Protein AF-A0A8S3GYA7-F1 (afdb_monomer_lite)

Structure (mmCIF, N/CA/C/O backbone):
data_AF-A0A8S3GYA7-F1
#
_entry.id   AF-A0A8S3GYA7-F1
#
loop_
_atom_site.group_PDB
_atom_site.id
_atom_site.type_symbol
_atom_site.label_atom_id
_atom_site.label_alt_id
_atom_site.label_comp_id
_atom_site.label_asym_id
_atom_site.label_entity_id
_atom_site.label_seq_id
_atom_site.pdbx_PDB_ins_code
_atom_site.Cartn_x
_atom_site.Cartn_y
_atom_site.Cartn_z
_atom_site.occupancy
_atom_site.B_iso_or_equiv
_atom_site.auth_seq_id
_atom_site.auth_comp_id
_atom_site.auth_asym_id
_atom_site.auth_atom_id
_atom_site.pdbx_PDB_model_num
ATOM 1 N N . MET A 1 1 ? -19.113 24.826 22.097 1.00 55.69 1 MET A N 1
ATOM 2 C CA . MET A 1 1 ? -19.653 24.196 20.867 1.00 55.69 1 MET A CA 1
ATOM 3 C C . MET A 1 1 ? -18.914 24.624 19.592 1.00 55.69 1 MET A C 1
ATOM 5 O O . MET A 1 1 ? -18.555 23.744 18.829 1.00 55.69 1 MET A O 1
ATOM 9 N N . LYS A 1 2 ? -18.624 25.919 19.353 1.00 53.84 2 LYS A N 1
ATOM 10 C CA . LYS A 1 2 ? -17.800 26.348 18.194 1.00 53.84 2 LYS A CA 1
ATOM 11 C C . LYS A 1 2 ? -16.343 25.852 18.248 1.00 53.84 2 LYS A C 1
ATOM 13 O O . LYS A 1 2 ? -15.843 25.371 17.241 1.00 53.84 2 LYS A O 1
ATOM 18 N N . GLU A 1 3 ? -15.710 25.875 19.422 1.00 53.62 3 GLU A N 1
ATOM 19 C CA . GLU A 1 3 ? -14.321 25.405 19.599 1.00 53.62 3 GLU A CA 1
ATOM 20 C C . GLU A 1 3 ? -14.153 23.892 19.369 1.00 53.62 3 GLU A C 1
ATOM 22 O O . GLU A 1 3 ? -13.162 23.458 18.789 1.00 53.62 3 GLU A O 1
ATOM 27 N N . GLU A 1 4 ? -15.143 23.073 19.737 1.00 54.56 4 GLU A N 1
ATOM 28 C CA . GLU A 1 4 ? -15.101 21.622 19.496 1.00 54.56 4 GLU A CA 1
ATOM 29 C C . GLU A 1 4 ? -15.244 21.249 18.016 1.00 54.56 4 GLU A C 1
ATOM 31 O O . GLU A 1 4 ? -14.654 20.258 17.593 1.00 54.56 4 GLU A O 1
ATOM 36 N N . LEU A 1 5 ? -16.006 22.015 17.222 1.00 53.56 5 LEU A N 1
ATOM 37 C CA . LEU A 1 5 ? -16.065 21.802 15.770 1.00 53.56 5 LEU A CA 1
ATOM 38 C C . LEU A 1 5 ? -14.740 22.193 15.106 1.00 53.56 5 LEU A C 1
ATOM 40 O O . LEU A 1 5 ? -14.192 21.421 14.328 1.00 53.56 5 LEU A O 1
ATOM 44 N N . GLN A 1 6 ? -14.174 23.333 15.500 1.00 51.94 6 GLN A N 1
ATOM 45 C CA . GLN A 1 6 ? -12.930 23.859 14.936 1.00 51.94 6 GLN A CA 1
ATOM 46 C C . GLN A 1 6 ? -11.717 22.952 15.222 1.00 51.94 6 GLN A C 1
ATOM 48 O O . GLN A 1 6 ? -10.813 22.842 14.400 1.00 51.94 6 GLN A O 1
ATOM 53 N N . THR A 1 7 ? -11.738 22.239 16.354 1.00 56.84 7 THR A N 1
ATOM 54 C CA . THR A 1 7 ? -10.712 21.250 16.741 1.00 56.84 7 THR A CA 1
ATOM 55 C C . THR A 1 7 ? -10.880 19.895 16.031 1.00 56.84 7 THR A C 1
ATOM 57 O O . THR A 1 7 ? -9.937 19.108 15.938 1.00 56.84 7 THR A O 1
ATOM 60 N N . LYS A 1 8 ? -12.090 19.571 15.553 1.00 56.94 8 LYS A N 1
ATOM 61 C CA . LYS A 1 8 ? -12.349 18.340 14.788 1.00 56.94 8 LYS A CA 1
ATOM 62 C C . LYS A 1 8 ? -11.947 18.501 13.327 1.00 56.94 8 LYS A C 1
ATOM 64 O O . LYS A 1 8 ? -11.343 17.581 12.782 1.00 56.94 8 LYS A O 1
ATOM 69 N N . ASP A 1 9 ? -12.216 19.661 12.737 1.00 57.41 9 ASP A N 1
ATOM 70 C CA . ASP A 1 9 ? -11.822 19.959 11.357 1.00 57.41 9 ASP A CA 1
ATOM 71 C C . ASP A 1 9 ? -10.292 19.985 11.202 1.00 57.41 9 ASP A C 1
ATOM 73 O O . ASP A 1 9 ? -9.760 19.366 10.282 1.00 57.41 9 ASP A O 1
ATOM 77 N N . SER A 1 10 ? -9.563 20.560 12.167 1.00 60.88 10 SER A N 1
ATOM 78 C CA . SER A 1 10 ? -8.093 20.553 12.161 1.00 60.88 10 SER A CA 1
ATOM 79 C C . SER A 1 10 ? -7.490 19.145 12.252 1.00 60.88 10 SER A C 1
ATOM 81 O O . SER A 1 10 ? -6.548 18.832 11.529 1.00 60.88 10 SER A O 1
ATOM 83 N N . LYS A 1 11 ? -8.065 18.252 13.070 1.00 62.28 11 LYS A N 1
ATOM 84 C CA . LYS A 1 11 ? -7.633 16.843 13.154 1.00 62.28 11 LYS A CA 1
ATOM 85 C C . LYS A 1 11 ? -7.929 16.044 11.885 1.00 62.28 11 LYS A C 1
ATOM 87 O O . LYS A 1 11 ? -7.168 15.145 11.536 1.00 62.28 11 LYS A O 1
ATOM 92 N N . ILE A 1 12 ? -9.041 16.332 11.208 1.00 59.97 12 ILE A N 1
ATOM 93 C CA . ILE A 1 12 ? -9.369 15.691 9.928 1.00 59.97 12 ILE A CA 1
ATOM 94 C C . ILE A 1 12 ? -8.372 16.130 8.852 1.00 59.97 12 ILE A C 1
ATOM 96 O O . ILE A 1 12 ? -7.935 15.299 8.058 1.00 59.97 12 ILE A O 1
ATOM 100 N N . ASP A 1 13 ? -7.968 17.399 8.843 1.00 58.94 13 ASP A N 1
ATOM 101 C CA . ASP A 1 13 ? -6.965 17.888 7.898 1.00 58.94 13 ASP A CA 1
ATOM 102 C C . ASP A 1 13 ? -5.552 17.354 8.205 1.00 58.94 13 ASP A C 1
ATOM 104 O O . ASP A 1 13 ? -4.817 17.017 7.277 1.00 58.94 13 ASP A O 1
ATOM 108 N N . GLU A 1 14 ? -5.200 17.132 9.476 1.00 59.81 14 GLU A N 1
ATOM 109 C CA . GLU A 1 14 ? -3.967 16.419 9.855 1.00 59.81 14 GLU A CA 1
ATOM 110 C C . GLU A 1 14 ? -3.941 14.957 9.357 1.00 59.81 14 GLU A C 1
ATOM 112 O O . GLU A 1 14 ? -2.900 14.484 8.899 1.00 59.81 14 GLU A O 1
ATOM 117 N N . LEU A 1 15 ? -5.079 14.249 9.373 1.00 55.31 15 LEU A N 1
ATOM 118 C CA . LEU A 1 15 ? -5.213 12.885 8.821 1.00 55.31 15 LEU A CA 1
ATOM 119 C C . LEU A 1 15 ? -5.147 12.840 7.285 1.00 55.31 15 LEU A C 1
ATOM 121 O O . LEU A 1 15 ? -4.801 11.813 6.696 1.00 55.31 15 LEU A O 1
ATOM 125 N N . LYS A 1 16 ? -5.491 13.941 6.611 1.00 56.69 16 LYS A N 1
ATOM 126 C CA . LYS A 1 16 ? -5.302 14.059 5.158 1.00 56.69 16 LYS A CA 1
ATOM 127 C C . LYS A 1 16 ? -3.835 14.272 4.799 1.00 56.69 16 LYS A C 1
ATOM 129 O O . LYS A 1 16 ? -3.403 13.774 3.766 1.00 56.69 16 LYS A O 1
ATOM 134 N N . GLN A 1 17 ? -3.078 14.988 5.634 1.00 57.84 17 GLN A N 1
ATOM 135 C CA . GLN A 1 17 ? -1.647 15.213 5.406 1.00 57.84 17 GLN A CA 1
ATOM 136 C C . GLN A 1 17 ? -0.767 14.036 5.842 1.00 57.84 17 GLN A C 1
ATOM 138 O O . GLN A 1 17 ? 0.306 13.845 5.280 1.00 57.84 17 GLN A O 1
ATOM 143 N N . ASN A 1 18 ? -1.234 13.218 6.789 1.00 64.56 18 ASN A N 1
ATOM 144 C CA . ASN A 1 18 ? -0.582 11.978 7.198 1.00 64.56 18 ASN A CA 1
ATOM 145 C C . ASN A 1 18 ? -1.539 10.801 6.991 1.00 64.56 18 ASN A C 1
ATOM 147 O O . ASN A 1 18 ? -2.377 10.552 7.865 1.00 64.56 18 ASN A O 1
ATOM 151 N N . PRO A 1 19 ? -1.444 10.070 5.863 1.00 68.38 19 PRO A N 1
ATOM 152 C CA . PRO A 1 19 ? -2.315 8.930 5.639 1.00 68.38 19 PRO A CA 1
ATOM 153 C C . PRO A 1 19 ? -2.171 7.916 6.785 1.00 68.38 19 PRO A C 1
ATOM 155 O O . PRO A 1 19 ? -1.049 7.683 7.247 1.00 68.38 19 PRO A O 1
ATOM 158 N N . PRO A 1 20 ? -3.275 7.289 7.247 1.00 74.31 20 PRO A N 1
ATOM 159 C CA . PRO A 1 20 ? -3.229 6.304 8.329 1.00 74.31 20 PRO A CA 1
ATOM 160 C C . PRO A 1 20 ? -2.221 5.182 8.071 1.00 74.31 20 PRO A C 1
ATOM 162 O O . PRO A 1 20 ? -1.600 4.674 9.004 1.00 74.31 20 PRO A O 1
ATOM 165 N N . LEU A 1 21 ? -2.050 4.816 6.800 1.00 80.25 21 LEU A N 1
ATOM 166 C CA . LEU A 1 21 ? -0.981 3.960 6.323 1.00 80.25 21 LEU A CA 1
ATOM 167 C C . LEU A 1 21 ? -0.091 4.724 5.341 1.00 80.25 21 LEU A C 1
ATOM 169 O O . LEU A 1 21 ? -0.518 5.072 4.241 1.00 80.25 21 LEU A O 1
ATOM 173 N N . ASN A 1 22 ? 1.169 4.914 5.726 1.00 77.06 22 ASN A N 1
ATOM 174 C CA . ASN A 1 22 ? 2.231 5.383 4.846 1.00 77.06 22 ASN A CA 1
ATOM 175 C C . ASN A 1 22 ? 3.306 4.295 4.744 1.00 77.06 22 ASN A C 1
ATOM 177 O O . ASN A 1 22 ? 3.883 3.900 5.757 1.00 77.06 22 ASN A O 1
ATOM 181 N N . PHE A 1 23 ? 3.554 3.811 3.527 1.00 78.94 23 PHE A N 1
ATOM 182 C CA . PHE A 1 23 ? 4.572 2.798 3.243 1.00 78.94 23 PHE A CA 1
ATOM 183 C C . PHE A 1 23 ? 5.767 3.354 2.464 1.00 78.94 23 PHE A C 1
ATOM 185 O O . PHE A 1 23 ? 6.663 2.584 2.131 1.00 78.94 23 PHE A O 1
ATOM 192 N N . ASP A 1 24 ? 5.774 4.657 2.175 1.00 73.75 24 ASP A N 1
ATOM 193 C CA . ASP A 1 24 ? 6.806 5.329 1.379 1.00 73.75 24 ASP A CA 1
ATOM 194 C C . ASP A 1 24 ? 7.919 5.929 2.233 1.00 73.75 24 ASP A C 1
ATOM 196 O O . ASP A 1 24 ? 9.017 6.174 1.738 1.00 73.75 24 ASP A O 1
ATOM 200 N N . ASP A 1 25 ? 7.651 6.136 3.517 1.00 64.44 25 ASP A N 1
ATOM 201 C CA . ASP A 1 25 ? 8.625 6.669 4.453 1.00 64.44 25 ASP A CA 1
ATOM 202 C C . ASP A 1 25 ? 9.489 5.536 5.024 1.00 64.44 25 ASP A C 1
ATOM 204 O O . ASP A 1 25 ? 8.960 4.560 5.543 1.00 64.44 25 ASP A O 1
ATOM 208 N N . ASN A 1 26 ? 10.820 5.653 4.998 1.00 52.53 26 ASN A N 1
ATOM 209 C CA . ASN A 1 26 ? 11.717 4.651 5.605 1.00 52.53 26 ASN A CA 1
ATOM 210 C C . ASN A 1 26 ? 11.540 4.552 7.135 1.00 52.53 26 ASN A C 1
ATOM 212 O O . ASN A 1 26 ? 12.059 3.638 7.771 1.00 52.53 26 ASN A O 1
ATOM 216 N N . GLY A 1 27 ? 10.803 5.493 7.729 1.00 50.91 27 GLY A N 1
ATOM 217 C CA . GLY A 1 27 ? 10.397 5.501 9.127 1.00 50.91 27 GLY A CA 1
ATOM 218 C C . GLY A 1 27 ? 9.051 4.831 9.404 1.00 50.91 27 GLY A C 1
ATOM 219 O O . GLY A 1 27 ? 8.366 5.292 10.318 1.00 50.91 27 GLY A O 1
ATOM 220 N N . ILE A 1 28 ? 8.641 3.793 8.653 1.00 56.72 28 ILE A N 1
ATOM 221 C CA . ILE A 1 28 ? 7.440 2.996 8.970 1.00 56.72 28 ILE A CA 1
ATOM 222 C C . ILE A 1 28 ? 7.486 2.621 10.464 1.00 56.72 28 ILE A C 1
ATOM 224 O O . ILE A 1 28 ? 8.194 1.704 10.874 1.00 56.72 28 ILE A O 1
ATOM 228 N N . LYS A 1 29 ? 6.693 3.303 11.304 1.00 65.31 29 LYS A N 1
ATOM 229 C CA . LYS A 1 29 ? 6.531 2.993 12.740 1.00 65.31 29 LYS A CA 1
ATOM 230 C C . LYS A 1 29 ? 5.648 1.756 12.955 1.00 65.31 29 LYS A C 1
ATOM 232 O O . LYS A 1 29 ? 4.928 1.656 13.945 1.00 65.31 29 LYS A O 1
ATOM 237 N N . MET A 1 30 ? 5.644 0.835 11.999 1.00 76.75 30 MET A N 1
ATOM 238 C CA . MET A 1 30 ? 4.896 -0.411 12.048 1.00 76.75 30 MET A CA 1
ATOM 239 C C . MET A 1 30 ? 5.885 -1.548 12.258 1.00 76.75 30 MET A C 1
ATOM 241 O O . MET A 1 30 ? 6.858 -1.677 11.520 1.00 76.75 30 MET A O 1
ATOM 245 N N . SER A 1 31 ? 5.630 -2.377 13.268 1.00 83.56 31 SER A N 1
ATOM 246 C CA . SER A 1 31 ? 6.419 -3.584 13.484 1.00 83.56 31 SER A CA 1
ATOM 247 C C . SER A 1 31 ? 6.270 -4.544 12.304 1.00 83.56 31 SER A C 1
ATOM 249 O O . SER A 1 31 ? 5.208 -4.613 11.681 1.00 83.56 31 SER A O 1
ATOM 251 N N . ASP A 1 32 ? 7.301 -5.347 12.049 1.00 84.62 32 ASP A N 1
ATOM 252 C CA . ASP A 1 32 ? 7.270 -6.389 11.017 1.00 84.62 32 ASP A CA 1
ATOM 253 C C . ASP A 1 32 ? 6.084 -7.346 11.176 1.00 84.62 32 ASP A C 1
ATOM 255 O O . ASP A 1 32 ? 5.489 -7.770 10.188 1.00 84.62 32 ASP A O 1
ATOM 259 N N . THR A 1 33 ? 5.684 -7.646 12.414 1.00 89.25 33 THR A N 1
ATOM 260 C CA . THR A 1 33 ? 4.506 -8.472 12.699 1.00 89.25 33 THR A CA 1
ATOM 261 C C . THR A 1 33 ? 3.227 -7.834 12.162 1.00 89.25 33 THR A C 1
ATOM 263 O O . THR A 1 33 ? 2.453 -8.498 11.473 1.00 89.25 33 THR A O 1
ATOM 266 N N . SER A 1 34 ? 3.003 -6.549 12.449 1.00 87.94 34 SER A N 1
ATOM 267 C CA . SER A 1 34 ? 1.826 -5.818 11.968 1.00 87.94 34 SER A CA 1
ATOM 268 C C . SER A 1 34 ? 1.873 -5.626 10.455 1.00 87.94 34 SER A C 1
ATOM 270 O O . SER A 1 34 ? 0.869 -5.820 9.774 1.00 87.94 34 SER A O 1
ATOM 272 N N . PHE A 1 35 ? 3.054 -5.323 9.919 1.00 89.75 35 PHE A N 1
ATOM 273 C CA . PHE A 1 35 ? 3.269 -5.176 8.487 1.00 89.75 35 PHE A CA 1
ATOM 274 C C . PHE A 1 35 ? 2.928 -6.478 7.749 1.00 89.75 35 PHE A C 1
ATOM 276 O O . PHE A 1 35 ? 2.120 -6.475 6.821 1.00 89.75 35 PHE A O 1
ATOM 283 N N . LYS A 1 36 ? 3.440 -7.614 8.233 1.00 92.88 36 LYS A N 1
ATOM 284 C CA . LYS A 1 36 ? 3.154 -8.941 7.681 1.00 92.88 36 LYS A CA 1
ATOM 285 C C . LYS A 1 36 ? 1.699 -9.360 7.860 1.00 92.88 36 LYS A C 1
ATOM 287 O O . LYS A 1 36 ? 1.159 -10.050 6.9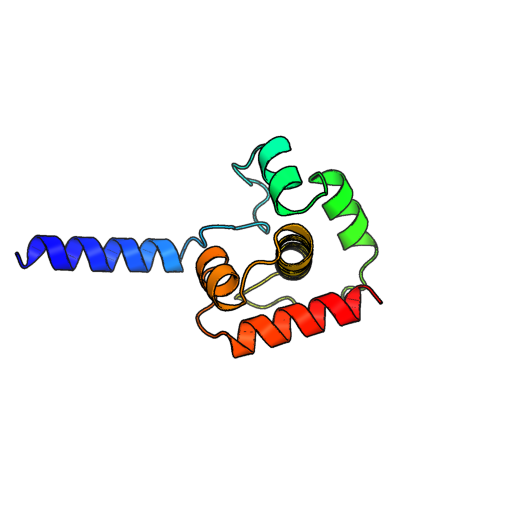99 1.00 92.88 36 LYS A O 1
ATOM 292 N N . ALA A 1 37 ? 1.037 -8.940 8.936 1.00 91.81 37 ALA A N 1
ATOM 293 C CA . ALA A 1 37 ? -0.393 -9.182 9.106 1.00 91.81 37 ALA A CA 1
ATOM 294 C C . ALA A 1 37 ? -1.222 -8.479 8.017 1.00 91.81 37 ALA A C 1
ATOM 296 O O . ALA A 1 37 ? -2.165 -9.075 7.495 1.00 91.81 37 ALA A O 1
ATOM 297 N N . LEU A 1 38 ? -0.845 -7.251 7.644 1.00 91.88 38 LEU A N 1
ATOM 298 C CA . LEU A 1 38 ? -1.531 -6.473 6.612 1.00 91.88 38 LEU A CA 1
ATOM 299 C C . LEU A 1 38 ? -1.208 -6.957 5.194 1.00 91.88 38 LEU A C 1
ATOM 301 O O . LEU A 1 38 ? -2.117 -7.121 4.386 1.00 91.88 38 LEU A O 1
ATOM 305 N N . THR A 1 39 ? 0.070 -7.177 4.884 1.00 92.94 39 THR A N 1
ATOM 306 C CA . THR A 1 39 ? 0.541 -7.390 3.503 1.00 92.94 39 THR A CA 1
ATOM 307 C C . THR A 1 39 ? 0.823 -8.855 3.170 1.00 92.94 39 THR A C 1
ATOM 309 O O . THR A 1 39 ? 0.881 -9.224 2.002 1.00 92.94 39 THR A O 1
ATOM 312 N N . GLY A 1 40 ? 1.013 -9.706 4.181 1.00 93.50 40 GLY A N 1
ATOM 313 C CA . GLY A 1 40 ? 1.501 -11.080 4.028 1.00 93.50 40 GLY A CA 1
ATOM 314 C C . GLY A 1 40 ? 3.022 -11.202 3.863 1.00 93.50 40 GLY A C 1
ATOM 315 O O . GLY A 1 40 ? 3.548 -12.307 3.997 1.00 93.50 40 GLY A O 1
ATOM 316 N N . LEU A 1 41 ? 3.727 -10.092 3.640 1.00 92.88 41 LEU A N 1
ATOM 317 C CA . LEU A 1 41 ? 5.175 -10.028 3.430 1.00 92.88 41 LEU A CA 1
ATOM 318 C C . LEU A 1 41 ? 5.841 -9.287 4.588 1.00 92.88 41 LEU A C 1
ATOM 320 O O . LEU A 1 41 ? 5.200 -8.473 5.239 1.00 92.88 41 LEU A O 1
ATOM 324 N N . ASN A 1 42 ? 7.118 -9.544 4.863 1.00 90.81 42 ASN A N 1
ATOM 325 C CA . ASN A 1 42 ? 7.917 -8.610 5.666 1.00 90.81 42 ASN A CA 1
ATOM 326 C C . ASN A 1 42 ? 8.453 -7.461 4.785 1.00 90.81 42 ASN A C 1
ATOM 328 O O . ASN A 1 42 ? 8.235 -7.441 3.569 1.00 90.81 42 ASN A O 1
ATOM 332 N N . GLN A 1 43 ? 9.125 -6.481 5.395 1.00 86.75 43 GLN A N 1
ATOM 333 C CA . GLN A 1 43 ? 9.615 -5.314 4.655 1.00 86.75 43 GLN A CA 1
ATOM 334 C C . GLN A 1 43 ? 10.643 -5.687 3.581 1.00 86.75 43 GLN A C 1
ATOM 336 O O . GLN A 1 43 ? 10.559 -5.168 2.469 1.00 86.75 43 GLN A O 1
ATOM 341 N N . ASP A 1 44 ? 11.552 -6.618 3.877 1.00 89.56 44 ASP A N 1
ATOM 342 C CA . ASP A 1 44 ? 12.581 -7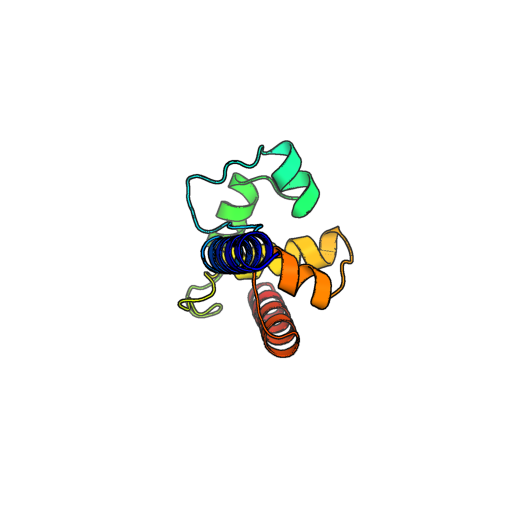.068 2.935 1.00 89.56 44 ASP A CA 1
ATOM 343 C C . ASP A 1 44 ? 11.982 -7.781 1.721 1.00 89.56 44 ASP A C 1
ATOM 3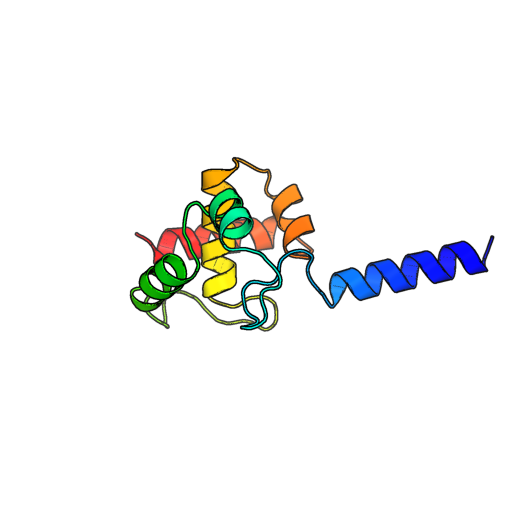45 O O . ASP A 1 44 ? 12.361 -7.502 0.589 1.00 89.56 44 ASP A O 1
ATOM 349 N N . GLN A 1 45 ? 10.983 -8.640 1.932 1.00 92.44 45 GLN A N 1
ATOM 350 C CA . GLN A 1 45 ? 10.249 -9.303 0.854 1.00 92.44 45 GLN A CA 1
ATOM 351 C C . GLN A 1 45 ? 9.484 -8.304 -0.015 1.00 92.44 45 GLN A C 1
ATOM 353 O O . GLN A 1 45 ? 9.408 -8.482 -1.229 1.00 92.44 45 GLN A O 1
ATOM 358 N N . LEU A 1 46 ? 8.920 -7.246 0.579 1.00 90.50 46 LEU A N 1
ATOM 359 C CA . LEU A 1 46 ? 8.298 -6.185 -0.211 1.00 90.50 46 LEU A CA 1
ATOM 360 C C . LEU A 1 46 ? 9.345 -5.408 -1.020 1.00 90.50 46 LEU A C 1
ATOM 362 O O . LEU A 1 46 ? 9.084 -5.086 -2.178 1.00 90.50 46 LEU A O 1
ATOM 366 N N . ASN A 1 47 ? 10.502 -5.097 -0.428 1.00 89.62 47 ASN A N 1
ATOM 367 C CA . ASN A 1 47 ? 11.600 -4.417 -1.120 1.00 89.62 47 ASN A CA 1
ATOM 368 C C . ASN A 1 47 ? 12.067 -5.235 -2.326 1.00 89.62 47 ASN A C 1
ATOM 370 O O . ASN A 1 47 ? 12.174 -4.698 -3.427 1.00 89.62 47 ASN A O 1
ATOM 374 N N . ASP A 1 48 ? 12.279 -6.533 -2.114 1.00 92.06 48 ASP A N 1
ATOM 375 C CA . ASP A 1 48 ? 12.661 -7.479 -3.153 1.00 92.06 48 ASP A CA 1
ATOM 376 C C . ASP A 1 48 ? 11.601 -7.532 -4.260 1.00 92.06 48 ASP A C 1
ATOM 378 O O . ASP A 1 48 ? 11.918 -7.293 -5.424 1.00 92.06 48 ASP A O 1
ATOM 382 N N . LEU A 1 49 ? 10.318 -7.690 -3.913 1.00 91.06 49 LEU A N 1
ATOM 383 C CA . LEU A 1 49 ? 9.217 -7.645 -4.881 1.00 91.06 49 LEU A CA 1
ATOM 384 C C . LEU A 1 49 ? 9.210 -6.340 -5.692 1.00 91.06 49 LEU A C 1
ATOM 386 O O . LEU A 1 49 ? 9.114 -6.371 -6.916 1.00 91.06 49 LEU A O 1
ATOM 390 N N . CYS A 1 50 ? 9.339 -5.191 -5.026 1.00 89.50 50 CYS A N 1
ATOM 391 C CA . CYS A 1 50 ? 9.344 -3.891 -5.694 1.00 89.50 50 CYS A CA 1
ATOM 392 C C . CYS A 1 50 ? 10.554 -3.713 -6.620 1.00 89.50 50 CYS A C 1
ATOM 394 O O . CYS A 1 50 ? 10.436 -3.014 -7.621 1.00 89.50 50 CYS A O 1
ATOM 396 N N . SER A 1 51 ? 11.692 -4.349 -6.321 1.00 89.88 51 SER A N 1
ATOM 397 C CA . SER A 1 51 ? 12.895 -4.282 -7.161 1.00 89.88 51 SER A CA 1
ATOM 398 C C . SER A 1 51 ? 12.746 -5.007 -8.504 1.00 89.88 51 SER A C 1
ATOM 400 O O . SER A 1 51 ? 13.420 -4.651 -9.470 1.00 89.88 51 SER A O 1
ATOM 402 N N . HIS A 1 52 ? 11.823 -5.969 -8.591 1.00 89.75 52 HIS A N 1
ATOM 403 C CA . HIS A 1 52 ? 11.520 -6.707 -9.819 1.00 89.75 52 HIS A CA 1
ATOM 404 C C . HIS A 1 52 ? 10.494 -5.995 -10.714 1.00 89.75 52 HIS A C 1
ATOM 406 O O . HIS A 1 52 ? 10.311 -6.376 -11.871 1.00 89.75 52 HIS A O 1
ATOM 412 N N . ILE A 1 53 ? 9.822 -4.959 -10.207 1.00 88.00 53 ILE A N 1
ATOM 413 C CA . ILE A 1 53 ? 8.823 -4.208 -10.966 1.00 88.00 53 ILE A CA 1
ATOM 414 C C . ILE A 1 53 ? 9.527 -3.126 -11.776 1.00 88.00 53 ILE A C 1
ATOM 416 O O . ILE A 1 53 ? 10.243 -2.281 -11.239 1.00 88.00 53 ILE A O 1
ATOM 420 N N . SER A 1 54 ? 9.283 -3.114 -13.087 1.00 84.25 54 SER A N 1
ATOM 421 C CA . SER A 1 54 ? 9.848 -2.087 -13.960 1.00 84.25 54 SER A CA 1
ATOM 422 C C . SER A 1 54 ? 9.380 -0.690 -13.546 1.00 84.25 54 SER A C 1
ATOM 424 O O . SER A 1 54 ? 8.188 -0.453 -13.339 1.00 84.25 54 SER A O 1
ATOM 426 N N . ALA A 1 55 ? 10.304 0.273 -13.507 1.00 78.19 55 ALA A N 1
ATOM 427 C CA . ALA A 1 55 ? 10.001 1.662 -13.157 1.00 78.19 55 ALA A CA 1
ATOM 428 C C . ALA A 1 55 ? 8.968 2.319 -14.098 1.00 78.19 55 ALA A C 1
ATOM 430 O O . ALA A 1 55 ? 8.316 3.291 -13.721 1.00 78.19 55 ALA A O 1
ATOM 431 N N . SER A 1 56 ? 8.791 1.794 -15.317 1.00 82.19 56 SER A N 1
ATOM 432 C CA . SER A 1 56 ? 7.767 2.259 -16.259 1.00 82.19 56 SER A CA 1
ATOM 433 C C . SER A 1 56 ? 6.372 1.677 -16.000 1.00 82.19 56 SER A C 1
ATOM 435 O O . SER A 1 56 ? 5.394 2.243 -16.489 1.00 82.19 56 SER A O 1
ATOM 437 N N . ALA A 1 57 ? 6.261 0.583 -15.236 1.00 80.81 57 ALA A N 1
ATOM 438 C CA . ALA A 1 57 ? 4.997 -0.106 -14.979 1.00 80.81 57 ALA A CA 1
ATOM 439 C C . ALA A 1 57 ? 4.114 0.648 -13.973 1.00 80.81 57 ALA A C 1
ATOM 441 O O . ALA A 1 57 ? 2.889 0.651 -14.094 1.00 80.81 57 ALA A O 1
ATOM 442 N N . LEU A 1 58 ? 4.727 1.334 -13.002 1.00 83.50 58 LEU A N 1
ATOM 443 C CA . LEU A 1 58 ? 4.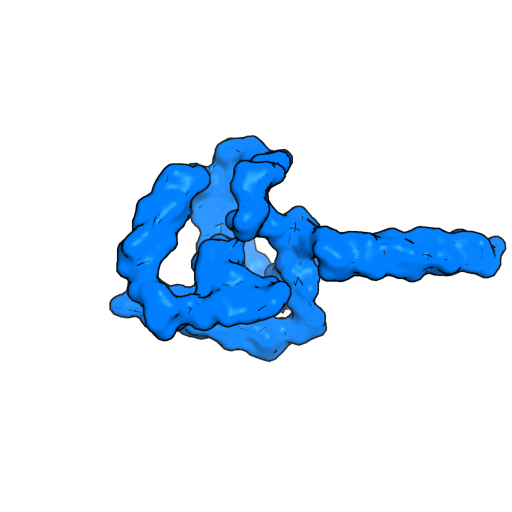025 2.109 -11.982 1.00 83.50 58 LEU A CA 1
ATOM 444 C C . LEU A 1 58 ? 4.527 3.549 -11.951 1.00 83.50 58 LEU A C 1
ATOM 446 O O . LEU A 1 58 ? 5.667 3.829 -11.593 1.00 83.50 58 LEU A O 1
ATOM 450 N N . ARG A 1 59 ? 3.637 4.490 -12.276 1.00 75.19 59 ARG A N 1
ATOM 451 C CA . ARG A 1 59 ? 3.939 5.919 -12.158 1.00 75.19 59 ARG A CA 1
ATOM 452 C C . ARG A 1 59 ? 3.957 6.346 -10.695 1.00 75.19 59 ARG A C 1
ATOM 454 O O . ARG A 1 59 ? 2.948 6.213 -10.001 1.00 75.19 59 ARG A O 1
ATOM 461 N N . HIS A 1 60 ? 5.070 6.941 -10.278 1.00 76.44 60 HIS A N 1
ATOM 462 C CA . HIS A 1 60 ? 5.115 7.767 -9.079 1.00 76.44 60 HIS A CA 1
ATOM 463 C C . HIS A 1 60 ? 4.252 9.018 -9.299 1.00 76.44 60 HIS A C 1
ATOM 465 O O . HIS A 1 60 ? 4.314 9.647 -10.357 1.00 76.44 60 HIS A O 1
ATOM 471 N N . THR A 1 61 ? 3.418 9.358 -8.323 1.00 73.31 61 THR A N 1
ATOM 472 C CA . THR A 1 61 ? 2.608 10.584 -8.325 1.00 73.31 61 THR A CA 1
ATOM 473 C C . THR A 1 61 ? 2.656 11.205 -6.940 1.00 73.31 61 THR A C 1
ATOM 475 O O . THR A 1 61 ? 2.901 10.484 -5.979 1.00 73.31 61 THR A O 1
ATOM 478 N N . ASP A 1 62 ? 2.297 12.479 -6.818 1.00 61.97 62 ASP A N 1
ATOM 479 C CA . ASP A 1 62 ? 2.276 13.202 -5.534 1.00 61.97 62 ASP A CA 1
ATOM 480 C C . ASP A 1 62 ? 1.422 12.518 -4.449 1.00 61.97 62 ASP A C 1
ATOM 482 O O . ASP A 1 62 ? 1.599 12.760 -3.262 1.00 61.97 62 ASP A O 1
ATOM 486 N N . ILE A 1 63 ? 0.491 11.647 -4.856 1.00 64.19 63 ILE A N 1
ATOM 487 C CA . ILE A 1 63 ? -0.448 10.943 -3.974 1.00 64.19 63 ILE A CA 1
ATOM 488 C C . ILE A 1 63 ? 0.038 9.522 -3.628 1.00 64.19 63 ILE A C 1
ATOM 490 O O . ILE A 1 63 ? -0.444 8.925 -2.671 1.00 64.19 63 ILE A O 1
ATOM 494 N N . ARG A 1 64 ? 0.940 8.924 -4.421 1.00 71.69 64 ARG A N 1
ATOM 495 C CA . ARG A 1 64 ? 1.359 7.523 -4.227 1.00 71.69 64 ARG A CA 1
ATOM 496 C C . ARG A 1 64 ? 2.699 7.210 -4.876 1.00 71.69 64 ARG A C 1
ATOM 498 O O . ARG A 1 64 ? 2.924 7.555 -6.042 1.00 71.69 64 ARG A O 1
ATOM 505 N N . SER A 1 65 ? 3.507 6.407 -4.194 1.00 84.25 65 SER A N 1
ATOM 506 C CA . SER A 1 65 ? 4.613 5.710 -4.839 1.00 84.25 65 SER A CA 1
ATOM 507 C C . SER A 1 65 ? 4.194 4.349 -5.437 1.00 84.25 65 SER A C 1
ATOM 509 O O . SER A 1 65 ? 3.120 3.806 -5.123 1.00 84.25 65 SER A O 1
ATOM 511 N N . PRO A 1 66 ? 5.062 3.746 -6.273 1.00 87.25 66 PRO A N 1
ATOM 512 C CA . PRO A 1 66 ? 4.948 2.345 -6.678 1.00 87.25 66 PRO A CA 1
ATOM 513 C C . PRO A 1 66 ? 4.809 1.375 -5.494 1.00 87.25 66 PRO A C 1
ATOM 515 O O . PRO A 1 66 ? 3.969 0.478 -5.528 1.00 87.25 66 PRO A O 1
ATOM 518 N N . ARG A 1 67 ? 5.559 1.596 -4.408 1.00 88.88 67 ARG A N 1
ATOM 519 C CA . ARG A 1 67 ? 5.537 0.757 -3.203 1.00 88.88 67 ARG A CA 1
ATOM 520 C C . ARG A 1 67 ? 4.187 0.806 -2.496 1.00 88.88 67 ARG A C 1
ATOM 522 O O . ARG A 1 67 ? 3.629 -0.244 -2.177 1.00 88.88 67 ARG A O 1
ATOM 529 N N . THR A 1 68 ? 3.627 2.000 -2.306 1.00 89.12 68 THR A N 1
ATOM 530 C CA . THR A 1 68 ? 2.272 2.170 -1.754 1.00 89.12 68 THR A CA 1
ATOM 531 C C . THR A 1 68 ? 1.223 1.507 -2.647 1.00 89.12 68 THR A C 1
ATOM 533 O O . THR A 1 68 ? 0.313 0.848 -2.148 1.00 89.12 68 THR A O 1
ATOM 536 N N . THR A 1 69 ? 1.377 1.606 -3.970 1.00 91.38 69 THR A N 1
ATOM 537 C CA . THR A 1 69 ? 0.464 0.988 -4.947 1.00 91.38 69 THR A CA 1
ATOM 538 C C . THR A 1 69 ? 0.447 -0.540 -4.821 1.00 91.38 69 THR A C 1
ATOM 540 O O . THR A 1 69 ? -0.624 -1.138 -4.707 1.00 91.38 69 THR A O 1
ATOM 543 N N . ILE A 1 70 ? 1.623 -1.169 -4.750 1.00 93.19 70 ILE A N 1
ATOM 544 C CA . ILE A 1 70 ? 1.754 -2.618 -4.544 1.00 93.19 70 ILE A CA 1
ATOM 545 C C . ILE A 1 70 ? 1.241 -3.032 -3.171 1.00 93.19 70 ILE A C 1
ATOM 547 O O . ILE A 1 70 ? 0.458 -3.973 -3.060 1.00 93.19 70 ILE A O 1
ATOM 551 N N . THR A 1 71 ? 1.602 -2.291 -2.126 1.00 92.25 71 THR A N 1
ATOM 552 C CA . THR A 1 71 ? 1.132 -2.570 -0.767 1.00 92.25 71 THR A CA 1
ATOM 553 C C . THR A 1 71 ? -0.393 -2.517 -0.670 1.00 92.25 71 THR A C 1
ATOM 555 O O . THR A 1 71 ? -1.002 -3.375 -0.034 1.00 92.25 71 THR A O 1
ATOM 558 N N . CYS A 1 72 ? 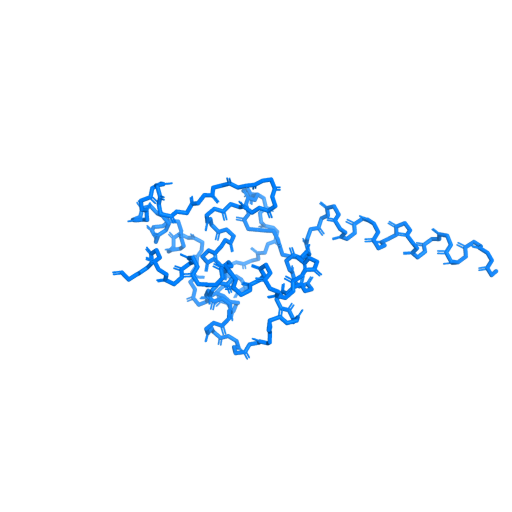-1.032 -1.558 -1.341 1.00 93.44 72 CYS A N 1
ATOM 559 C CA . CYS A 1 72 ? -2.486 -1.443 -1.380 1.00 93.44 72 CYS A CA 1
ATOM 560 C C . CYS A 1 72 ? -3.144 -2.702 -1.968 1.00 93.44 72 CYS A C 1
ATOM 562 O O . CYS A 1 72 ? -4.094 -3.238 -1.389 1.00 93.44 72 CYS A O 1
ATOM 564 N N . LEU A 1 73 ? -2.594 -3.220 -3.070 1.00 95.06 73 LEU A N 1
ATOM 565 C CA . LEU A 1 73 ? -3.054 -4.467 -3.675 1.00 95.06 73 LEU A CA 1
ATOM 566 C C . LEU A 1 73 ? -2.832 -5.670 -2.751 1.00 95.06 73 LEU A C 1
ATOM 568 O O . LEU A 1 73 ? -3.742 -6.478 -2.578 1.00 95.06 73 LEU A O 1
ATOM 572 N N . LEU A 1 74 ? -1.666 -5.776 -2.111 1.00 95.19 74 LEU A N 1
ATOM 573 C CA . LEU A 1 74 ? -1.386 -6.861 -1.168 1.00 95.19 74 LEU A CA 1
ATOM 574 C C . LEU A 1 74 ? -2.384 -6.867 -0.003 1.00 95.19 74 LEU A C 1
ATOM 576 O O . LEU A 1 74 ? -2.944 -7.913 0.312 1.00 95.19 74 LEU A O 1
ATOM 580 N N . ILE A 1 75 ? -2.686 -5.702 0.579 1.00 95.38 75 ILE A N 1
ATOM 581 C CA . ILE A 1 75 ? -3.693 -5.570 1.644 1.00 95.38 75 ILE A CA 1
ATOM 582 C C . ILE A 1 75 ? -5.087 -5.959 1.138 1.00 95.38 75 ILE A C 1
ATOM 584 O O . ILE A 1 75 ? -5.819 -6.674 1.828 1.00 95.38 75 ILE A O 1
ATOM 588 N N . LYS A 1 76 ? -5.460 -5.529 -0.075 1.00 95.75 76 LYS A N 1
ATOM 589 C CA . LYS A 1 76 ? -6.734 -5.899 -0.708 1.00 95.75 76 LYS A CA 1
ATOM 590 C C . LYS A 1 76 ? -6.878 -7.416 -0.826 1.00 95.75 76 LYS A C 1
ATOM 592 O O . LYS A 1 76 ? -7.912 -7.953 -0.431 1.00 95.75 76 LYS A O 1
ATOM 597 N N . LEU A 1 77 ? -5.854 -8.086 -1.351 1.00 95.56 77 LEU A N 1
ATOM 598 C CA . LEU A 1 77 ? -5.838 -9.535 -1.552 1.00 95.56 77 LEU A CA 1
ATOM 599 C C . LEU A 1 77 ? -5.783 -10.296 -0.224 1.00 95.56 77 LEU A C 1
ATOM 601 O O . LEU A 1 77 ? -6.442 -11.322 -0.073 1.00 95.56 77 LEU A O 1
ATOM 605 N N . ARG A 1 78 ? -5.025 -9.787 0.753 1.00 95.25 78 ARG A N 1
ATOM 606 C CA . ARG A 1 78 ? -4.812 -10.454 2.039 1.00 95.25 78 ARG A CA 1
ATOM 607 C C . ARG A 1 78 ? -6.018 -10.364 2.966 1.00 95.25 78 ARG A C 1
ATOM 609 O O . ARG A 1 78 ? -6.356 -11.359 3.604 1.00 95.25 78 ARG A O 1
ATOM 616 N N . LEU A 1 79 ? -6.623 -9.181 3.071 1.00 95.12 79 LEU A N 1
ATOM 617 C CA . LEU A 1 79 ? -7.684 -8.896 4.041 1.00 95.12 79 LEU A CA 1
ATOM 618 C C . LEU A 1 79 ? -9.090 -8.903 3.429 1.00 95.12 79 LEU A C 1
ATOM 620 O O . LEU A 1 79 ? -10.068 -8.871 4.169 1.00 95.12 79 LEU A O 1
ATOM 624 N N . GLY A 1 80 ? -9.220 -8.895 2.098 1.00 95.25 80 GLY A N 1
ATOM 625 C CA . GLY A 1 80 ? -10.524 -8.879 1.426 1.00 95.25 80 GLY A CA 1
ATOM 626 C C . GLY A 1 80 ? -11.338 -7.598 1.657 1.00 95.25 80 GLY A C 1
ATOM 627 O O . GLY A 1 80 ? -12.552 -7.589 1.469 1.00 95.25 80 GLY A O 1
ATOM 628 N N . VAL A 1 81 ? -10.693 -6.505 2.076 1.00 94.88 81 VAL A N 1
ATOM 629 C CA . VAL A 1 81 ? -11.364 -5.247 2.443 1.00 94.88 81 VAL A CA 1
ATOM 630 C C . VAL A 1 81 ? -11.970 -4.524 1.236 1.00 94.88 81 VAL A C 1
ATOM 632 O O . VAL A 1 81 ? -11.537 -4.687 0.093 1.00 94.88 81 VAL A O 1
ATOM 635 N N . SER A 1 82 ? -12.991 -3.697 1.467 1.00 96.50 82 SER A N 1
ATOM 636 C CA . SER A 1 82 ? -13.651 -2.922 0.406 1.00 96.50 82 SER A CA 1
ATOM 637 C C . SER A 1 82 ? -12.748 -1.809 -0.157 1.00 96.50 82 SER A C 1
ATOM 639 O O . SER A 1 82 ? -11.811 -1.365 0.508 1.00 96.50 82 SER A O 1
ATOM 641 N N . HIS A 1 83 ? -13.045 -1.306 -1.364 1.00 95.75 83 HIS A N 1
ATOM 642 C CA . HIS A 1 83 ? -12.332 -0.133 -1.900 1.00 95.75 83 HIS A CA 1
ATOM 643 C C . HIS A 1 83 ? -12.528 1.103 -1.017 1.00 95.75 83 HIS A C 1
ATOM 645 O O . HIS A 1 83 ? -11.588 1.868 -0.842 1.00 95.75 83 HIS A O 1
ATOM 651 N N . GLN A 1 84 ? -13.706 1.259 -0.403 1.00 94.56 84 GLN A N 1
ATOM 652 C CA . GLN A 1 84 ? -13.980 2.348 0.534 1.00 94.56 84 GLN A CA 1
ATOM 653 C C . GLN A 1 84 ? -13.047 2.288 1.750 1.00 94.56 84 GLN A C 1
ATOM 655 O O . GLN A 1 84 ? -12.496 3.302 2.163 1.00 94.56 84 GLN A O 1
ATOM 660 N N . THR A 1 85 ? -12.825 1.092 2.297 1.00 93.06 85 THR A N 1
ATOM 661 C CA . THR A 1 85 ? -11.915 0.886 3.431 1.00 93.06 85 THR A CA 1
ATOM 662 C C . THR A 1 85 ? -10.480 1.236 3.053 1.00 93.06 85 THR A C 1
ATOM 664 O O . THR A 1 85 ? -9.801 1.924 3.808 1.00 93.06 85 THR A O 1
ATOM 667 N N . LEU A 1 86 ? -10.022 0.817 1.871 1.00 93.12 86 LEU A N 1
ATOM 668 C CA . LEU A 1 86 ? -8.696 1.192 1.377 1.00 93.12 86 LEU A CA 1
ATOM 669 C C . LEU A 1 86 ? -8.584 2.704 1.161 1.00 93.12 86 LEU A C 1
ATOM 671 O O . LEU A 1 86 ? -7.566 3.287 1.514 1.00 93.12 86 LEU A O 1
ATOM 675 N N . CYS A 1 87 ? -9.630 3.350 0.637 1.00 91.62 87 CYS A N 1
ATOM 676 C CA . CYS A 1 87 ? -9.675 4.804 0.502 1.00 91.62 87 CYS A CA 1
ATOM 677 C C . CYS A 1 87 ? -9.428 5.488 1.847 1.00 91.62 87 CYS A C 1
ATOM 679 O O . CYS A 1 87 ? -8.597 6.384 1.933 1.00 91.62 87 CYS A O 1
ATOM 681 N N . THR A 1 88 ? -10.0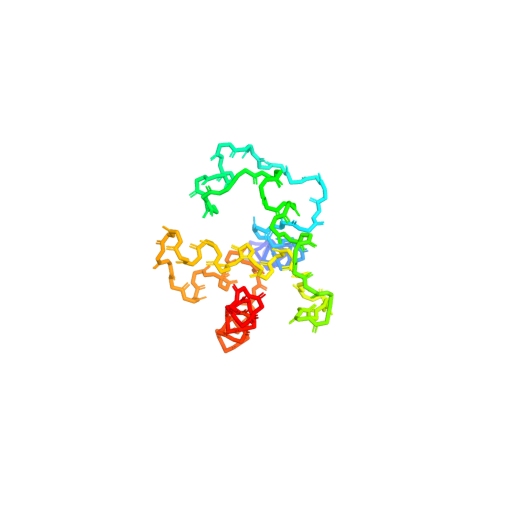80 5.015 2.910 1.00 90.25 88 THR A N 1
ATOM 682 C CA . THR A 1 88 ? -9.862 5.531 4.265 1.00 90.25 88 THR A CA 1
ATOM 683 C C . THR A 1 88 ? -8.445 5.262 4.774 1.00 90.25 88 THR A C 1
ATOM 685 O O . THR A 1 88 ? -7.820 6.163 5.316 1.00 90.25 88 THR A O 1
ATOM 688 N N . LEU A 1 89 ? -7.921 4.046 4.597 1.00 89.06 89 LEU A N 1
ATOM 689 C CA . LEU A 1 89 ? -6.603 3.663 5.121 1.00 89.06 89 LEU A CA 1
ATOM 690 C C . LEU A 1 89 ? -5.440 4.408 4.454 1.00 89.06 89 LEU A C 1
ATOM 692 O O . LEU A 1 89 ? -4.436 4.678 5.105 1.00 89.06 89 LEU A O 1
ATOM 696 N N . PHE A 1 90 ? -5.578 4.739 3.173 1.00 87.38 90 PHE A N 1
ATOM 697 C CA . PHE A 1 90 ? -4.542 5.395 2.374 1.00 87.38 90 PHE A CA 1
ATOM 698 C C . PHE A 1 90 ? -4.836 6.882 2.108 1.00 87.38 90 PHE A C 1
ATOM 700 O O . PHE A 1 90 ? -4.180 7.488 1.268 1.00 87.38 90 PHE A O 1
ATOM 707 N N . SER A 1 91 ? -5.842 7.464 2.773 1.00 86.88 91 SER A N 1
ATOM 708 C CA . SER A 1 91 ? -6.328 8.836 2.532 1.00 86.88 91 SER A CA 1
ATOM 709 C C . SER A 1 91 ? -6.578 9.156 1.047 1.00 86.88 91 SER A C 1
ATOM 711 O O . SER A 1 91 ? -6.304 10.253 0.567 1.00 86.88 91 SER A O 1
ATOM 713 N N . ILE A 1 92 ? -7.129 8.194 0.300 1.00 86.94 92 ILE A N 1
ATOM 714 C CA . ILE A 1 92 ? -7.512 8.369 -1.105 1.00 86.94 92 ILE A CA 1
ATOM 715 C C . ILE A 1 92 ? -8.976 8.798 -1.170 1.00 86.94 92 ILE A C 1
ATOM 717 O O . ILE A 1 92 ? -9.877 8.050 -0.805 1.00 86.94 92 ILE A O 1
ATOM 721 N N . GLU A 1 93 ? -9.213 9.990 -1.706 1.00 86.81 93 GLU A N 1
ATOM 722 C CA . GLU A 1 93 ? -10.527 10.649 -1.693 1.00 86.81 93 GLU A CA 1
ATOM 723 C C . GLU A 1 93 ? -11.605 9.964 -2.552 1.00 86.81 93 GLU A C 1
ATOM 725 O O . GLU A 1 93 ? -12.794 10.175 -2.326 1.00 86.81 93 GLU A O 1
ATOM 730 N N . ASP A 1 94 ? -11.217 9.170 -3.557 1.00 90.50 94 ASP A N 1
ATOM 731 C CA . ASP A 1 94 ? -12.139 8.642 -4.571 1.00 90.50 94 ASP A CA 1
ATOM 732 C C . ASP A 1 94 ? -11.938 7.137 -4.823 1.00 90.50 94 ASP A C 1
ATOM 734 O O . ASP A 1 94 ? -10.851 6.671 -5.178 1.00 90.50 94 ASP A O 1
ATOM 738 N N . VAL A 1 95 ? -13.033 6.381 -4.723 1.00 93.50 95 VAL A N 1
ATOM 739 C CA . VAL A 1 95 ? -13.109 4.935 -4.988 1.00 93.50 95 VAL A CA 1
ATOM 740 C C . VAL A 1 95 ? -12.716 4.577 -6.427 1.00 93.50 95 VAL A C 1
ATOM 742 O O . VAL A 1 95 ? -12.139 3.513 -6.674 1.00 93.50 95 VAL A O 1
ATOM 745 N N . ARG A 1 96 ? -12.980 5.455 -7.401 1.00 93.94 96 ARG A N 1
ATOM 746 C CA . ARG A 1 96 ? -12.540 5.257 -8.791 1.00 93.94 96 ARG A CA 1
ATOM 747 C C . ARG A 1 96 ? -11.026 5.371 -8.910 1.00 93.94 96 ARG A C 1
ATOM 749 O O . ARG A 1 96 ? -10.420 4.578 -9.630 1.00 93.94 96 ARG A O 1
ATOM 756 N N . LYS A 1 97 ? -10.403 6.312 -8.188 1.00 91.38 97 LYS A N 1
ATOM 757 C CA . LYS A 1 97 ? -8.936 6.407 -8.105 1.00 91.38 97 LYS A CA 1
ATOM 758 C C . LYS A 1 97 ? -8.366 5.140 -7.469 1.00 91.38 97 LYS A C 1
ATOM 760 O O . LYS A 1 97 ? -7.436 4.571 -8.028 1.00 91.38 97 LYS A O 1
ATOM 765 N N . MET A 1 98 ? -8.970 4.655 -6.382 1.00 93.44 98 MET A N 1
ATOM 766 C CA . MET A 1 98 ? -8.579 3.391 -5.746 1.00 93.44 98 MET A CA 1
ATOM 767 C C . MET A 1 98 ? -8.648 2.199 -6.709 1.00 93.44 98 MET A C 1
ATOM 769 O O . MET A 1 98 ? -7.697 1.432 -6.801 1.00 93.44 98 MET A O 1
ATOM 773 N N . SER A 1 99 ? -9.730 2.070 -7.480 1.00 94.56 99 SER A N 1
ATOM 774 C CA . SER A 1 99 ? -9.856 0.974 -8.457 1.00 94.56 99 SER A CA 1
ATOM 775 C C . SER A 1 99 ? -8.729 1.022 -9.495 1.00 94.56 99 SER A C 1
ATOM 777 O O . SER A 1 99 ? -8.046 0.029 -9.700 1.00 94.56 99 SER A O 1
ATOM 779 N N . ARG A 1 100 ? -8.426 2.209 -10.042 1.00 92.38 100 ARG A N 1
ATOM 780 C CA . ARG A 1 100 ? -7.306 2.391 -10.984 1.00 92.38 100 ARG A CA 1
ATOM 781 C C . ARG A 1 100 ? -5.942 2.057 -10.375 1.00 92.38 100 ARG A C 1
ATOM 783 O O . ARG A 1 100 ? -5.058 1.593 -11.088 1.00 92.38 100 ARG A O 1
ATOM 790 N N . ILE A 1 101 ? -5.750 2.326 -9.083 1.00 91.31 101 ILE A N 1
ATOM 791 C CA . ILE A 1 101 ? -4.520 1.970 -8.362 1.00 91.31 101 ILE A CA 1
ATOM 792 C C . ILE A 1 101 ? -4.377 0.450 -8.309 1.00 91.31 101 ILE A C 1
ATOM 794 O O . ILE A 1 101 ? -3.312 -0.064 -8.640 1.00 91.31 101 ILE A O 1
ATOM 798 N N . LEU A 1 102 ? -5.450 -0.260 -7.958 1.00 94.19 102 LEU A N 1
ATOM 799 C CA . LEU A 1 102 ? -5.458 -1.721 -7.905 1.00 94.19 102 LEU A CA 1
ATOM 800 C C . LEU A 1 102 ? -5.271 -2.350 -9.291 1.00 94.19 102 LEU A C 1
ATOM 802 O O . LEU A 1 102 ? -4.496 -3.296 -9.417 1.00 94.19 102 LEU A O 1
ATOM 806 N N . ASP A 1 103 ? -5.901 -1.800 -10.330 1.00 93.62 103 ASP A N 1
ATOM 807 C CA . ASP A 1 103 ? -5.733 -2.265 -11.713 1.00 93.62 103 ASP A CA 1
ATOM 808 C C . ASP A 1 103 ? -4.285 -2.079 -12.187 1.00 93.62 103 ASP A C 1
ATOM 810 O O . ASP A 1 103 ? -3.685 -2.986 -12.766 1.00 93.62 103 ASP A O 1
ATOM 814 N N . SER A 1 104 ? -3.690 -0.918 -11.889 1.00 91.56 104 SER A N 1
ATOM 815 C CA . SER A 1 104 ? -2.297 -0.618 -12.228 1.00 91.56 104 SER A CA 1
ATOM 816 C C . SER A 1 104 ? -1.324 -1.524 -11.477 1.00 91.56 104 SER A C 1
ATOM 818 O O . SER A 1 104 ? -0.375 -2.011 -12.082 1.00 91.56 104 SER A O 1
ATOM 820 N N . ALA A 1 105 ? -1.558 -1.764 -10.184 1.00 92.81 105 ALA A N 1
ATOM 821 C CA . ALA A 1 105 ? -0.757 -2.685 -9.382 1.00 92.81 105 ALA A CA 1
ATOM 822 C C . ALA A 1 105 ? -0.846 -4.116 -9.925 1.00 92.81 105 ALA A C 1
ATOM 824 O O . ALA A 1 105 ? 0.173 -4.783 -10.069 1.00 92.81 105 ALA A O 1
ATOM 825 N N . SER A 1 106 ? -2.057 -4.565 -10.265 1.00 93.00 106 SER A N 1
ATOM 826 C CA . SER A 1 106 ? -2.293 -5.914 -10.785 1.00 93.00 106 SER A CA 1
ATOM 827 C C . SER A 1 106 ? -1.611 -6.106 -12.136 1.00 93.00 106 SER A C 1
ATOM 829 O O . SER A 1 106 ? -0.957 -7.116 -12.349 1.00 93.00 106 SER A O 1
ATOM 831 N N . SER A 1 107 ? -1.689 -5.102 -13.013 1.00 92.19 107 SER A N 1
ATOM 832 C CA . SER A 1 107 ? -1.036 -5.132 -14.328 1.00 92.19 107 SER A CA 1
ATOM 833 C C . SER A 1 107 ? 0.491 -5.074 -14.248 1.00 92.19 107 SER A C 1
ATOM 835 O O . SER A 1 107 ? 1.157 -5.447 -15.200 1.00 92.19 107 SER A O 1
ATOM 837 N N . ALA A 1 108 ? 1.057 -4.567 -13.149 1.00 90.62 108 ALA A N 1
ATOM 838 C CA . ALA A 1 108 ? 2.504 -4.498 -12.959 1.00 90.62 108 ALA A CA 1
ATOM 839 C C . ALA A 1 108 ? 3.103 -5.795 -12.385 1.00 90.62 108 ALA A C 1
ATOM 841 O O . ALA A 1 108 ? 4.321 -5.958 -12.415 1.00 90.62 108 ALA A O 1
ATOM 842 N N . LEU A 1 109 ? 2.266 -6.679 -11.830 1.00 85.81 109 LEU A N 1
ATOM 843 C CA . LEU A 1 109 ? 2.665 -7.952 -11.219 1.00 85.81 109 LEU A CA 1
ATOM 844 C C . LEU A 1 109 ? 2.393 -9.177 -12.111 1.00 85.81 109 LEU A C 1
ATOM 846 O O . LEU A 1 109 ? 2.756 -10.286 -11.719 1.00 85.81 109 LEU A O 1
ATOM 850 N N . ILE A 1 110 ? 1.736 -8.988 -13.258 1.00 73.69 110 ILE A N 1
ATOM 851 C CA . ILE A 1 110 ? 1.402 -10.018 -14.257 1.00 73.69 110 ILE A CA 1
ATOM 852 C C . ILE A 1 110 ? 2.220 -9.744 -15.516 1.00 73.69 110 ILE A C 1
ATOM 854 O O . ILE A 1 110 ? 2.786 -10.716 -16.060 1.00 73.69 110 ILE A O 1
#

pLDDT: mean 81.55, std 14.25, range [50.91, 96.5]

Radius of gyration: 15.2 Å; chains: 1; bounding box: 32×37×37 Å

Secondary structure (DSSP, 8-state):
-HHHHHHHHHHHHHHHHS-SS--SSTT--S-HHHHHHHHSS-HHHHHHHHHTS-TTTS--BTTB-HHHHHHHHHHHHHH---HHHHHHHTT-S-HHHHHHHHHHHHHHH-

Foldseek 3Di:
DVVVVVVVVVVVVVCLVPALDDPPDPPPPDDQVRLCLQQVDGPVVLVVVLVPFDPVLDDDDPLDDLSRLLSLLSNCVNVVDDLVVSCRRSVPPDSVVSVVSNVSNVSRND

Organism: NCBI:txid392030

Sequence (110 aa):
MKEELQTKDSKIDELKQNPPLNFDDNGIKMSDTSFKALTGLNQDQLNDLCSHISASALRHTDIRSPRTTITCLLIKLRLGVSHQTLCTLFSIEDVRKMSRILDSASSALI